Protein AF-A0A7Y2BIC7-F1 (afdb_monomer_lite)

Radius of gyration: 11.92 Å; chains: 1; bounding box: 32×19×38 Å

Sequence (65 aa):
MGEPARMLKIPEVAARLRCGAGKAYRLAREWPFTVRLGDGPRAPLRVPEDALEAYIKRGGDTWQT

Foldseek 3Di:
DDDDQDWDWLVVLCVVVVHDSVVSVVVLVVDPQWDFQDDDPPGTITHGPVVSVVCVVVVNDPPPD

Structure (mmCIF, N/CA/C/O backbone):
data_AF-A0A7Y2BIC7-F1
#
_entry.id   AF-A0A7Y2BIC7-F1
#
loop_
_atom_site.group_PDB
_atom_site.id
_atom_site.type_symbol
_atom_site.label_atom_id
_atom_site.label_alt_id
_atom_site.label_comp_id
_atom_site.label_asym_id
_atom_site.label_entity_id
_atom_site.label_seq_id
_atom_site.pdbx_PDB_ins_code
_atom_site.Cartn_x
_atom_site.Cartn_y
_atom_site.Cartn_z
_atom_site.occupancy
_atom_site.B_iso_or_equiv
_atom_site.auth_seq_id
_atom_site.auth_comp_id
_atom_site.auth_asym_id
_atom_site.auth_atom_id
_atom_site.pdbx_PDB_model_num
ATOM 1 N N . MET A 1 1 ? -17.145 4.720 -18.465 1.00 36.91 1 MET A N 1
ATOM 2 C CA . MET A 1 1 ? -15.720 4.702 -18.855 1.00 36.91 1 MET A CA 1
ATOM 3 C C . MET A 1 1 ? -14.933 4.814 -17.569 1.00 36.91 1 MET A C 1
ATOM 5 O O . MET A 1 1 ? -14.984 5.872 -16.964 1.00 36.91 1 MET A O 1
ATOM 9 N N . GLY A 1 2 ? -14.362 3.709 -17.081 1.00 48.28 2 GLY A N 1
ATOM 10 C CA . GLY A 1 2 ? -13.556 3.733 -15.858 1.00 48.28 2 GLY A CA 1
ATOM 11 C C . GLY A 1 2 ? -12.299 4.557 -16.107 1.00 48.28 2 GLY A C 1
ATOM 12 O O . GLY A 1 2 ? -11.657 4.388 -17.143 1.00 48.28 2 GLY A O 1
ATOM 13 N N . GLU A 1 3 ? -12.015 5.495 -15.214 1.00 54.56 3 GLU A N 1
ATOM 14 C CA . GLU A 1 3 ? -10.827 6.345 -15.259 1.00 54.56 3 GLU A CA 1
ATOM 15 C C . GLU A 1 3 ? -9.562 5.479 -15.418 1.00 54.56 3 GLU A C 1
ATOM 17 O O . GLU A 1 3 ? -9.503 4.371 -14.874 1.00 54.56 3 GLU A O 1
ATOM 22 N N . PRO A 1 4 ? -8.549 5.915 -16.192 1.00 54.66 4 PRO A N 1
ATOM 23 C CA . PRO A 1 4 ? -7.322 5.144 -16.330 1.00 54.66 4 PRO A CA 1
ATOM 24 C C . PRO A 1 4 ? -6.701 4.987 -14.941 1.00 54.66 4 PRO A C 1
ATOM 26 O O . PRO A 1 4 ? -6.372 5.990 -14.311 1.00 54.66 4 PRO A O 1
ATOM 29 N N . ALA A 1 5 ? -6.565 3.744 -14.464 1.00 66.19 5 ALA A N 1
ATOM 30 C CA . ALA A 1 5 ? -6.051 3.431 -13.133 1.00 66.19 5 ALA A CA 1
ATOM 31 C C . ALA A 1 5 ? -4.730 4.176 -12.883 1.00 66.19 5 ALA A C 1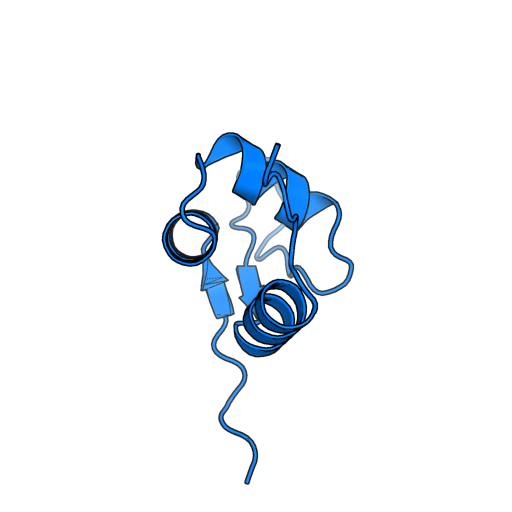
ATOM 33 O O . ALA A 1 5 ? -3.668 3.804 -13.395 1.00 66.19 5 ALA A O 1
ATOM 34 N N . ARG A 1 6 ? -4.795 5.277 -12.127 1.00 81.94 6 ARG A N 1
ATOM 35 C CA . ARG A 1 6 ? -3.651 6.157 -11.912 1.00 81.94 6 ARG A CA 1
ATOM 36 C C . ARG A 1 6 ? -2.651 5.422 -11.036 1.00 81.94 6 ARG A C 1
ATOM 38 O O . ARG A 1 6 ? -2.949 5.033 -9.918 1.00 81.94 6 ARG A O 1
ATOM 45 N N . MET A 1 7 ? -1.451 5.183 -11.544 1.00 86.81 7 MET A N 1
ATOM 46 C CA . MET A 1 7 ? -0.424 4.473 -10.787 1.00 86.81 7 MET A CA 1
ATOM 47 C C . MET A 1 7 ? 0.320 5.430 -9.853 1.00 86.81 7 MET A C 1
ATOM 49 O O . MET A 1 7 ? 1.170 6.202 -10.308 1.00 86.81 7 MET A O 1
ATOM 53 N N . LEU A 1 8 ? 0.035 5.338 -8.558 1.00 87.88 8 LEU A N 1
ATOM 54 C CA . LEU A 1 8 ? 0.642 6.139 -7.500 1.00 87.88 8 LEU A CA 1
ATOM 55 C C . LEU A 1 8 ? 1.993 5.573 -7.078 1.00 87.88 8 LEU A C 1
ATOM 57 O O . LEU A 1 8 ? 2.199 4.360 -7.012 1.00 87.88 8 LEU A O 1
ATOM 61 N N . LYS A 1 9 ? 2.930 6.462 -6.751 1.00 88.44 9 LYS A N 1
ATOM 62 C CA . LYS A 1 9 ? 4.200 6.065 -6.128 1.00 88.44 9 LYS A CA 1
ATOM 63 C C . LYS A 1 9 ? 3.995 5.826 -4.631 1.00 88.44 9 LYS A C 1
ATOM 65 O O . LYS A 1 9 ? 3.124 6.433 -4.022 1.00 88.44 9 LYS A O 1
ATOM 70 N N . ILE A 1 10 ? 4.869 5.038 -4.006 1.00 87.06 10 ILE A N 1
ATOM 71 C CA . ILE A 1 10 ? 4.888 4.839 -2.541 1.00 87.06 10 ILE A CA 1
ATOM 72 C C . ILE A 1 10 ? 4.721 6.129 -1.710 1.00 87.06 10 ILE A C 1
ATOM 74 O O . ILE A 1 10 ? 3.903 6.111 -0.794 1.00 87.06 10 ILE A O 1
ATOM 78 N N . PRO A 1 11 ? 5.415 7.254 -1.990 1.00 84.50 11 PRO A N 1
ATOM 79 C CA . PRO A 1 11 ? 5.172 8.506 -1.266 1.00 84.50 11 PRO A CA 1
ATOM 80 C C . PRO A 1 11 ? 3.744 9.058 -1.424 1.00 84.50 11 PRO A C 1
ATOM 82 O O . PRO A 1 11 ? 3.202 9.601 -0.467 1.00 84.50 11 PRO A O 1
ATOM 85 N N . GLU A 1 12 ? 3.103 8.896 -2.584 1.00 88.00 12 GLU A N 1
ATOM 86 C CA . GLU A 1 12 ? 1.703 9.306 -2.782 1.00 88.00 12 GLU A CA 1
ATOM 87 C C . GLU A 1 12 ? 0.736 8.372 -2.048 1.00 88.00 12 GLU A C 1
ATOM 89 O O . GLU A 1 12 ? -0.209 8.831 -1.410 1.00 88.00 12 GLU A O 1
ATOM 94 N N . VAL A 1 13 ? 1.011 7.064 -2.073 1.00 86.94 13 VAL A N 1
ATOM 95 C CA . VAL A 1 13 ? 0.270 6.056 -1.300 1.00 86.94 13 VAL A CA 1
ATOM 96 C C . VAL A 1 13 ? 0.339 6.377 0.195 1.00 86.94 13 VAL A C 1
ATOM 98 O O . VAL A 1 13 ? -0.679 6.358 0.880 1.00 86.94 13 VAL A O 1
ATOM 101 N N . ALA A 1 14 ? 1.526 6.727 0.697 1.00 86.62 14 ALA A N 1
ATOM 102 C CA . ALA A 1 14 ? 1.739 7.134 2.083 1.00 86.62 14 ALA A CA 1
ATOM 103 C C . ALA A 1 14 ? 0.915 8.377 2.451 1.00 86.62 14 ALA A C 1
ATOM 105 O O . ALA A 1 14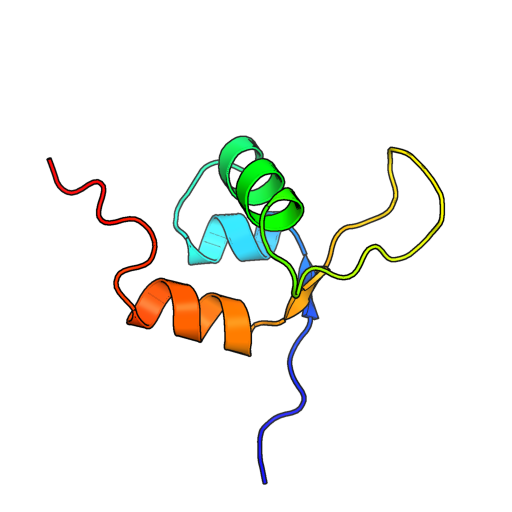 ? 0.252 8.389 3.487 1.00 86.62 14 ALA A O 1
ATOM 106 N N . ALA A 1 15 ? 0.893 9.389 1.576 1.00 87.19 15 ALA A N 1
ATOM 107 C CA . ALA A 1 15 ? 0.086 10.591 1.770 1.00 87.19 15 ALA A CA 1
ATOM 108 C C . ALA A 1 15 ? -1.422 10.281 1.809 1.00 87.19 15 ALA A C 1
ATOM 110 O O . ALA A 1 15 ? -2.132 10.799 2.670 1.00 87.19 15 ALA A O 1
ATOM 111 N N . ARG A 1 16 ? -1.907 9.395 0.928 1.00 84.69 16 ARG A N 1
ATOM 112 C CA . ARG A 1 16 ? -3.316 8.965 0.875 1.00 84.69 16 ARG A CA 1
ATOM 113 C C . ARG A 1 16 ? -3.738 8.145 2.091 1.00 84.69 16 ARG A C 1
ATOM 115 O O . ARG A 1 16 ? -4.796 8.398 2.652 1.00 84.69 16 ARG A O 1
ATOM 122 N N . LEU A 1 17 ? -2.888 7.226 2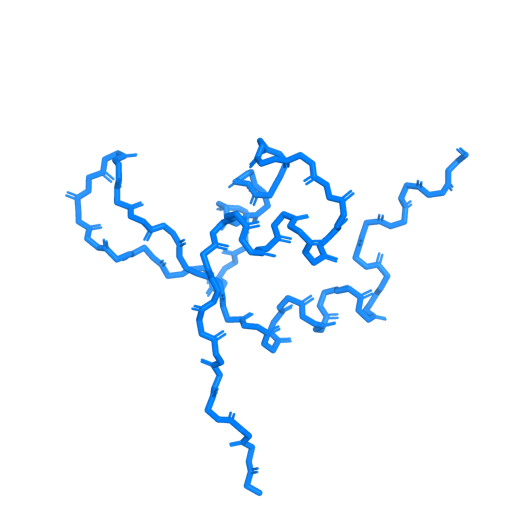.543 1.00 81.81 17 LEU A N 1
ATOM 123 C CA . LEU A 1 17 ? -3.101 6.452 3.771 1.00 81.81 17 LEU A CA 1
ATOM 124 C C . LEU A 1 17 ? -2.869 7.272 5.048 1.00 81.81 17 LEU A C 1
ATOM 126 O O . LEU A 1 17 ? -3.018 6.730 6.141 1.00 81.81 17 LEU A O 1
ATOM 130 N N . ARG A 1 18 ? -2.433 8.538 4.926 1.00 82.12 18 ARG A N 1
ATOM 131 C CA . ARG A 1 18 ? -1.921 9.359 6.035 1.00 82.12 18 ARG A CA 1
ATOM 132 C C . ARG A 1 18 ? -0.973 8.568 6.940 1.00 82.12 18 ARG A C 1
ATOM 134 O O . ARG A 1 18 ? -1.072 8.607 8.164 1.00 82.12 18 ARG A O 1
ATOM 141 N N . CYS A 1 19 ? -0.055 7.826 6.328 1.00 82.31 19 CYS A N 1
ATOM 142 C CA . CYS A 1 19 ? 0.874 6.968 7.044 1.00 82.31 19 CYS A CA 1
ATOM 143 C C . CYS A 1 19 ? 2.328 7.229 6.648 1.00 82.31 19 CYS A C 1
ATOM 145 O O . CYS A 1 19 ? 2.620 7.852 5.631 1.00 82.31 19 CYS A O 1
ATOM 147 N N . GLY A 1 20 ? 3.266 6.735 7.457 1.00 82.94 20 GLY A N 1
ATOM 148 C CA . GLY A 1 20 ? 4.690 6.824 7.162 1.00 82.94 20 GLY A CA 1
ATOM 149 C C . GLY A 1 20 ? 5.074 6.034 5.907 1.00 82.94 20 GLY A C 1
ATOM 150 O O . GLY A 1 20 ? 4.529 4.961 5.630 1.00 82.94 20 GLY A O 1
ATOM 151 N N . ALA A 1 21 ? 6.083 6.528 5.183 1.00 80.19 21 ALA A N 1
ATOM 152 C CA . ALA A 1 21 ? 6.596 5.899 3.962 1.00 80.19 21 ALA A CA 1
ATOM 153 C C . ALA A 1 21 ? 7.019 4.431 4.165 1.00 80.19 21 ALA A C 1
ATOM 155 O O . ALA A 1 21 ? 6.859 3.616 3.261 1.00 80.19 21 ALA A O 1
ATOM 156 N N . GLY A 1 22 ? 7.496 4.069 5.363 1.00 83.19 22 GLY A N 1
ATOM 157 C CA . GLY A 1 22 ? 7.839 2.687 5.707 1.00 83.19 22 GLY A CA 1
ATOM 158 C C . GLY A 1 22 ? 6.632 1.741 5.712 1.00 83.19 22 GLY A C 1
ATOM 159 O O . GLY A 1 22 ? 6.713 0.649 5.150 1.00 83.19 22 GLY A O 1
ATOM 160 N N . LYS A 1 23 ? 5.491 2.166 6.277 1.00 83.62 23 LYS A N 1
ATOM 161 C CA . LYS A 1 23 ? 4.261 1.353 6.292 1.00 83.62 23 LYS A CA 1
ATOM 162 C C . LYS A 1 23 ? 3.671 1.241 4.890 1.00 83.62 23 LYS A C 1
ATOM 164 O O . LYS A 1 23 ? 3.318 0.146 4.471 1.00 83.62 23 LYS A O 1
ATOM 169 N N . ALA A 1 24 ? 3.656 2.342 4.136 1.00 84.75 24 ALA A N 1
ATOM 170 C CA . ALA A 1 24 ? 3.214 2.339 2.742 1.00 84.75 24 ALA A CA 1
ATOM 171 C C . ALA A 1 24 ? 4.076 1.422 1.859 1.00 84.75 24 ALA A C 1
ATOM 173 O O . ALA A 1 24 ? 3.545 0.690 1.031 1.00 84.75 24 ALA A O 1
ATOM 174 N N . TYR A 1 25 ? 5.398 1.411 2.058 1.00 84.31 25 TYR A N 1
ATOM 175 C CA . TYR A 1 25 ? 6.297 0.506 1.341 1.00 84.31 25 TYR A CA 1
ATOM 176 C C . TYR A 1 25 ? 6.034 -0.965 1.686 1.00 84.31 25 TYR A C 1
ATOM 178 O O . TYR A 1 25 ? 6.022 -1.814 0.795 1.00 84.31 25 TYR A O 1
ATOM 186 N N . ARG A 1 26 ? 5.804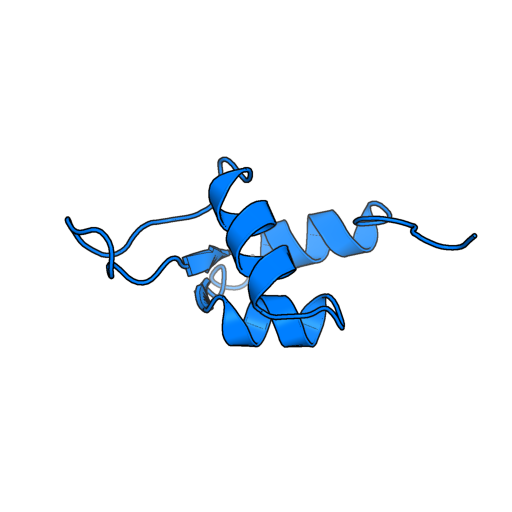 -1.267 2.971 1.00 86.50 26 ARG A N 1
ATOM 187 C CA . ARG A 1 26 ? 5.455 -2.616 3.431 1.00 86.50 26 ARG A CA 1
ATOM 188 C C . ARG A 1 26 ? 4.136 -3.084 2.809 1.00 86.50 26 ARG A C 1
ATOM 190 O O . ARG A 1 26 ? 4.132 -4.116 2.150 1.00 86.50 26 ARG A O 1
ATOM 197 N N . LEU A 1 27 ? 3.085 -2.266 2.898 1.00 84.06 27 LEU A N 1
ATOM 198 C CA . LEU A 1 27 ? 1.776 -2.536 2.294 1.00 84.06 27 LEU A CA 1
ATOM 199 C C . LEU A 1 27 ? 1.874 -2.744 0.786 1.00 84.06 27 LEU A C 1
ATOM 201 O O . LEU A 1 27 ? 1.367 -3.728 0.267 1.00 84.06 27 LEU A O 1
ATOM 205 N N . ALA A 1 28 ? 2.594 -1.874 0.079 1.00 84.50 28 ALA A N 1
ATOM 206 C CA . ALA A 1 28 ? 2.787 -2.040 -1.352 1.00 84.50 28 ALA A CA 1
ATOM 207 C C . ALA A 1 28 ? 3.527 -3.344 -1.690 1.00 84.50 28 ALA A C 1
ATOM 209 O O . ALA A 1 28 ? 3.234 -3.959 -2.706 1.00 84.50 28 ALA A O 1
ATOM 210 N N . ARG A 1 29 ? 4.458 -3.819 -0.857 1.00 83.38 29 ARG A N 1
ATOM 211 C CA . ARG A 1 29 ? 5.067 -5.144 -1.065 1.00 83.38 29 ARG A CA 1
ATOM 212 C C . ARG A 1 29 ? 4.117 -6.305 -0.775 1.00 83.38 29 ARG A C 1
ATOM 214 O O . ARG A 1 29 ? 4.299 -7.360 -1.370 1.00 83.38 29 ARG A O 1
ATOM 221 N N . GLU A 1 30 ? 3.172 -6.131 0.141 1.00 84.75 30 GLU A N 1
ATOM 222 C CA . GLU A 1 30 ? 2.172 -7.145 0.500 1.00 84.75 30 GLU A CA 1
ATOM 223 C C . GLU A 1 30 ? 0.990 -7.170 -0.482 1.00 84.75 30 GLU A C 1
ATOM 225 O O . GLU A 1 30 ? 0.332 -8.197 -0.640 1.00 84.75 30 GLU A O 1
ATOM 230 N N . TRP A 1 31 ? 0.726 -6.063 -1.179 1.00 85.56 31 TRP A N 1
ATOM 231 C CA . TRP A 1 31 ? -0.375 -5.970 -2.125 1.00 85.56 31 TRP A CA 1
ATOM 232 C C . TRP A 1 31 ? -0.083 -6.672 -3.457 1.00 85.56 31 TRP A C 1
ATOM 234 O O . TRP A 1 31 ? 0.912 -6.361 -4.117 1.00 85.56 31 TRP A O 1
ATOM 244 N N . PRO A 1 32 ? -0.996 -7.544 -3.927 1.00 82.25 32 PRO A N 1
ATOM 245 C CA . PRO A 1 32 ? -0.823 -8.284 -5.177 1.00 82.25 32 PRO A CA 1
ATOM 246 C C . PRO A 1 32 ? -0.947 -7.399 -6.427 1.00 82.25 32 PRO A C 1
ATOM 248 O O . PRO A 1 32 ? -0.501 -7.782 -7.501 1.00 82.25 32 PRO A O 1
ATOM 251 N N . PHE A 1 33 ? -1.550 -6.214 -6.298 1.00 83.12 33 PHE A N 1
ATOM 252 C CA . PHE A 1 33 ? -1.747 -5.255 -7.389 1.00 83.12 33 PHE A CA 1
ATOM 253 C C . PHE A 1 33 ? -0.590 -4.259 -7.549 1.00 83.12 33 PHE A C 1
ATOM 255 O O . PHE A 1 33 ? -0.632 -3.396 -8.427 1.00 83.12 33 PHE A O 1
ATOM 262 N N . THR A 1 34 ? 0.444 -4.344 -6.711 1.00 86.25 34 THR A N 1
ATOM 263 C CA . THR A 1 34 ? 1.615 -3.479 -6.832 1.00 86.25 34 THR A CA 1
ATOM 264 C C . THR A 1 34 ? 2.472 -3.902 -8.012 1.00 86.25 34 THR A C 1
ATOM 266 O O . THR A 1 34 ? 2.913 -5.043 -8.123 1.00 86.25 34 THR A O 1
ATOM 269 N N . VAL A 1 35 ? 2.786 -2.935 -8.863 1.00 86.75 35 VAL A N 1
ATOM 270 C CA . VAL A 1 35 ? 3.649 -3.115 -10.023 1.00 86.75 35 VAL A CA 1
ATOM 271 C C . VAL A 1 35 ? 5.034 -2.589 -9.688 1.00 86.75 35 VAL A C 1
ATOM 273 O O . VAL A 1 35 ? 5.213 -1.423 -9.331 1.00 86.75 35 VAL A O 1
ATOM 276 N N . ARG A 1 36 ? 6.045 -3.444 -9.824 1.00 85.38 36 ARG A N 1
ATOM 277 C CA . ARG A 1 36 ? 7.442 -3.024 -9.745 1.00 85.38 36 ARG A CA 1
ATOM 278 C C . ARG A 1 36 ? 7.900 -2.586 -11.130 1.00 85.38 36 ARG A C 1
ATOM 280 O O . ARG A 1 36 ? 7.942 -3.391 -12.054 1.00 85.38 36 ARG A O 1
ATOM 287 N N . LEU A 1 37 ? 8.240 -1.310 -11.277 1.00 81.56 37 LEU A N 1
ATOM 288 C CA . LEU A 1 37 ? 8.789 -0.794 -12.526 1.00 81.56 37 LEU A CA 1
ATOM 289 C C . LEU A 1 37 ? 10.309 -0.958 -12.517 1.00 81.56 37 LEU A C 1
ATOM 291 O O . LEU A 1 37 ? 11.030 -0.088 -12.033 1.00 81.56 37 LEU A O 1
ATOM 295 N N . GLY A 1 38 ? 10.776 -2.089 -13.042 1.00 79.56 38 GLY A N 1
ATOM 296 C CA . GLY A 1 38 ? 12.192 -2.402 -13.221 1.00 79.56 38 GLY A CA 1
ATOM 297 C C . GLY A 1 38 ? 12.681 -3.566 -12.363 1.00 79.56 38 GLY A C 1
ATOM 298 O O . GLY A 1 38 ? 12.005 -4.016 -11.437 1.00 79.56 38 GLY A O 1
ATOM 299 N N . ASP A 1 39 ? 13.886 -4.028 -12.676 1.00 67.75 39 ASP A N 1
ATOM 300 C CA . ASP A 1 39 ? 14.521 -5.163 -12.016 1.00 67.75 39 ASP A CA 1
ATOM 301 C C . ASP A 1 39 ? 15.645 -4.649 -11.107 1.00 67.75 39 ASP A C 1
ATOM 303 O O . ASP A 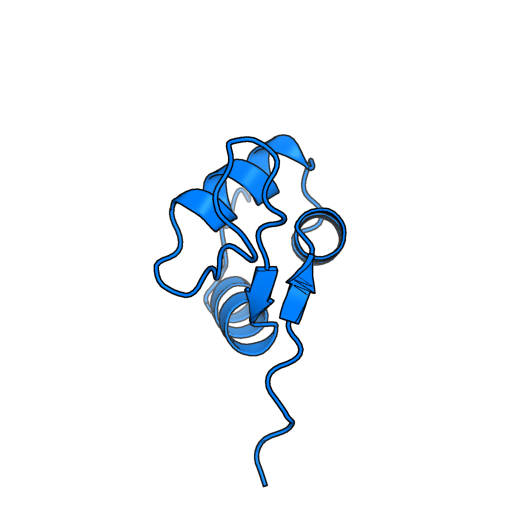1 39 ? 16.690 -4.187 -11.562 1.00 67.75 39 ASP A O 1
ATOM 307 N N . GLY A 1 40 ? 15.376 -4.582 -9.802 1.00 72.25 40 GLY A N 1
ATOM 308 C CA . GLY A 1 40 ? 16.359 -4.128 -8.822 1.00 72.25 40 GLY A CA 1
ATOM 309 C C . GLY A 1 40 ? 15.766 -3.776 -7.455 1.00 72.25 40 GLY A C 1
ATOM 310 O O . GLY A 1 40 ? 14.578 -3.465 -7.341 1.00 72.25 40 GLY A O 1
ATOM 311 N N . PRO A 1 41 ? 16.588 -3.758 -6.389 1.00 63.84 41 PRO A N 1
ATOM 312 C CA . PRO A 1 41 ? 16.141 -3.460 -5.023 1.00 63.84 41 PRO A CA 1
ATOM 313 C C . PRO A 1 41 ? 15.636 -2.018 -4.850 1.00 63.84 41 PRO A C 1
ATOM 315 O O . PRO A 1 41 ? 14.907 -1.721 -3.906 1.00 63.84 41 PRO A O 1
ATOM 318 N N . ARG A 1 42 ? 16.005 -1.123 -5.776 1.00 70.81 42 ARG A N 1
ATOM 319 C CA . ARG A 1 42 ? 15.553 0.275 -5.841 1.00 70.81 42 ARG A CA 1
ATOM 320 C C . ARG A 1 42 ? 14.467 0.514 -6.892 1.00 70.81 42 ARG A C 1
ATOM 322 O O . ARG A 1 42 ? 14.124 1.667 -7.140 1.00 70.81 42 ARG A O 1
ATOM 329 N N . ALA A 1 43 ? 13.950 -0.538 -7.529 1.00 78.94 43 ALA A N 1
ATOM 330 C CA . ALA A 1 43 ? 12.925 -0.382 -8.547 1.00 78.94 43 ALA A CA 1
ATOM 331 C C . ALA A 1 43 ? 11.678 0.290 -7.938 1.00 78.94 43 ALA A C 1
ATOM 333 O O . ALA A 1 43 ? 11.178 -0.168 -6.901 1.00 78.94 43 ALA A O 1
ATOM 334 N N . PRO A 1 44 ? 11.178 1.386 -8.536 1.00 80.50 44 PRO A N 1
ATOM 335 C CA . PRO A 1 44 ? 10.014 2.083 -8.024 1.00 80.50 44 PRO A CA 1
ATOM 336 C C . PRO A 1 44 ? 8.789 1.168 -8.042 1.00 80.50 44 PRO A C 1
ATOM 338 O O . PRO A 1 44 ? 8.367 0.669 -9.086 1.00 80.50 44 PRO A O 1
ATOM 341 N N . LEU A 1 45 ? 8.206 0.977 -6.861 1.00 86.19 45 LEU A N 1
ATOM 342 C CA . LEU A 1 45 ? 6.913 0.330 -6.701 1.00 86.19 45 LEU A CA 1
ATOM 343 C C . LEU A 1 45 ? 5.816 1.344 -7.014 1.00 86.19 45 LEU A C 1
ATOM 345 O O . LEU A 1 45 ? 5.823 2.472 -6.504 1.00 86.19 45 LEU A O 1
ATOM 349 N N . ARG A 1 46 ? 4.877 0.926 -7.854 1.00 87.50 46 ARG A N 1
ATOM 350 C CA . ARG A 1 46 ? 3.674 1.674 -8.170 1.00 87.50 46 ARG A CA 1
ATOM 351 C C . ARG A 1 46 ? 2.446 0.894 -7.768 1.00 87.50 46 ARG A C 1
ATOM 353 O O . ARG A 1 46 ? 2.363 -0.307 -7.992 1.00 87.50 46 ARG A O 1
ATOM 360 N N . VAL A 1 47 ? 1.491 1.608 -7.202 1.00 88.12 47 VAL A N 1
ATOM 361 C CA . VAL A 1 47 ? 0.231 1.050 -6.742 1.00 88.12 47 VAL A CA 1
ATOM 362 C C . VAL A 1 47 ? -0.899 1.698 -7.540 1.00 88.12 47 VAL A C 1
ATOM 364 O O . VAL A 1 47 ? -0.941 2.927 -7.603 1.00 88.12 47 VAL A O 1
ATOM 367 N N . PRO A 1 48 ? -1.798 0.929 -8.170 1.00 88.75 48 PRO A N 1
ATOM 368 C CA . PRO A 1 48 ? -3.004 1.483 -8.771 1.00 88.75 48 PRO A CA 1
ATOM 369 C C . PRO A 1 48 ? -3.852 2.210 -7.722 1.00 88.75 48 PRO A C 1
ATOM 371 O O . PRO A 1 48 ? -4.199 1.645 -6.686 1.00 88.75 48 PRO A O 1
ATOM 374 N N . GLU A 1 49 ? -4.184 3.466 -8.014 1.00 86.44 49 GLU A N 1
ATOM 375 C CA . GLU A 1 49 ? -5.010 4.338 -7.179 1.00 86.44 49 GLU A CA 1
ATOM 376 C C . GLU A 1 49 ? -6.351 3.690 -6.866 1.00 86.44 49 GLU A C 1
ATOM 378 O O . GLU A 1 49 ? -6.735 3.677 -5.710 1.00 86.44 49 GLU A O 1
ATOM 383 N N . ASP A 1 50 ? -7.003 3.065 -7.846 1.00 86.62 50 ASP A N 1
ATOM 384 C CA . ASP A 1 50 ? -8.287 2.386 -7.647 1.00 86.62 50 ASP A CA 1
ATOM 385 C C . ASP A 1 50 ? -8.211 1.287 -6.574 1.00 86.62 50 ASP A C 1
ATOM 387 O O . ASP A 1 50 ? -9.040 1.223 -5.671 1.00 86.62 50 ASP A O 1
ATOM 391 N N . ALA A 1 51 ? -7.148 0.477 -6.591 1.00 85.25 51 ALA A N 1
ATOM 392 C CA . ALA A 1 51 ? -6.951 -0.559 -5.584 1.00 85.25 51 ALA A CA 1
ATOM 393 C C . ALA A 1 51 ? -6.624 0.032 -4.203 1.00 85.25 51 ALA A C 1
ATOM 395 O O . ALA A 1 51 ? -7.055 -0.504 -3.181 1.00 85.25 51 ALA A O 1
ATOM 396 N N . LEU A 1 52 ? -5.887 1.149 -4.165 1.00 85.06 52 LEU A N 1
ATOM 397 C CA . LEU A 1 52 ? -5.631 1.897 -2.936 1.00 85.06 52 LEU A CA 1
ATOM 398 C C . LEU A 1 52 ? -6.921 2.509 -2.370 1.00 85.06 52 LEU A C 1
ATOM 400 O O . LEU A 1 52 ? -7.172 2.409 -1.173 1.00 85.06 52 LEU A O 1
ATOM 404 N N . GLU A 1 53 ? -7.738 3.127 -3.214 1.00 85.50 53 GLU A N 1
ATOM 405 C CA . GLU A 1 53 ? -9.025 3.719 -2.854 1.00 85.50 53 GLU A CA 1
ATOM 406 C C . GLU A 1 53 ? -9.985 2.636 -2.371 1.00 85.50 53 GLU A C 1
ATOM 408 O O . GLU A 1 53 ? -10.612 2.791 -1.327 1.00 85.50 53 GLU A O 1
ATOM 413 N N . ALA A 1 54 ? -10.044 1.499 -3.069 1.00 84.81 54 ALA A N 1
ATOM 414 C CA . ALA A 1 54 ? -10.801 0.330 -2.650 1.00 84.81 54 ALA A CA 1
ATOM 415 C C . ALA A 1 54 ? -10.318 -0.184 -1.290 1.00 84.81 54 ALA A C 1
ATOM 417 O O . ALA A 1 54 ? -11.147 -0.493 -0.439 1.00 84.81 54 ALA A O 1
ATOM 418 N N . TYR A 1 55 ? -9.003 -0.225 -1.048 1.00 82.50 55 TYR A N 1
ATOM 419 C CA . TYR A 1 55 ? -8.441 -0.586 0.252 1.00 82.50 55 TYR A CA 1
ATOM 420 C C . TYR A 1 55 ? -8.884 0.393 1.343 1.00 82.50 55 TYR A C 1
ATOM 422 O O . TYR A 1 55 ? -9.465 -0.038 2.333 1.00 82.50 55 TYR A O 1
ATOM 430 N N . ILE A 1 56 ? -8.697 1.701 1.142 1.00 82.19 56 ILE A N 1
ATOM 431 C CA . ILE A 1 56 ? -9.104 2.756 2.087 1.00 82.19 56 ILE A CA 1
ATOM 432 C C . ILE A 1 56 ? -10.609 2.676 2.370 1.00 82.19 56 ILE A C 1
ATOM 434 O O . ILE A 1 56 ? -11.023 2.639 3.528 1.00 82.19 56 ILE A O 1
ATOM 438 N N . LYS A 1 57 ? -11.431 2.571 1.322 1.00 82.56 57 LYS A N 1
ATOM 439 C CA . LYS A 1 57 ? -12.894 2.482 1.403 1.00 82.56 57 LYS A CA 1
ATOM 440 C C . LYS A 1 57 ? -13.368 1.217 2.112 1.00 82.56 57 LYS A C 1
ATOM 442 O O . LYS A 1 57 ? -14.387 1.249 2.793 1.00 82.56 57 LYS A O 1
ATOM 447 N N . ARG A 1 58 ? -12.622 0.115 1.997 1.00 80.56 58 ARG A N 1
ATOM 448 C CA . ARG A 1 58 ? -12.880 -1.140 2.719 1.00 80.56 58 ARG A CA 1
ATOM 449 C C . ARG A 1 58 ? -12.483 -1.067 4.201 1.00 80.56 58 ARG A C 1
ATOM 451 O O . ARG A 1 58 ? -12.573 -2.074 4.892 1.00 80.56 58 ARG A O 1
ATOM 458 N N . GLY A 1 59 ? -12.076 0.107 4.687 1.00 70.19 59 GLY A N 1
ATOM 459 C CA . GLY A 1 59 ? -11.593 0.311 6.050 1.00 70.19 59 GLY A CA 1
ATOM 460 C C . GLY A 1 59 ? -10.103 0.030 6.167 1.00 70.19 59 GLY A C 1
ATOM 461 O O . GLY A 1 59 ? -9.675 -0.534 7.167 1.00 70.19 59 GLY A O 1
ATOM 462 N N . GLY A 1 60 ? -9.352 0.369 5.115 1.00 63.56 60 GLY A N 1
ATOM 463 C CA . GLY A 1 60 ? -7.931 0.114 4.944 1.00 63.56 60 GLY A CA 1
ATOM 464 C C . GLY A 1 60 ? -7.143 0.473 6.185 1.00 63.56 60 GLY A C 1
ATOM 465 O O . GLY A 1 60 ? -6.725 1.612 6.352 1.00 63.56 60 GLY A O 1
ATOM 466 N N . ASP A 1 61 ? -6.951 -0.538 7.026 1.00 58.34 61 ASP A N 1
ATOM 467 C CA . ASP A 1 61 ? -6.251 -0.454 8.293 1.00 58.34 61 ASP A CA 1
ATOM 468 C C . ASP A 1 61 ? -6.884 0.555 9.276 1.00 58.34 61 ASP A C 1
ATOM 470 O O . ASP A 1 61 ? -6.286 1.571 9.632 1.00 58.34 61 ASP A O 1
ATOM 474 N N . THR A 1 62 ? -8.097 0.262 9.761 1.00 50.41 62 THR A N 1
ATOM 475 C CA . THR A 1 62 ? -8.626 0.810 11.022 1.00 50.41 62 THR A CA 1
ATOM 476 C C . THR A 1 62 ? -7.690 0.468 12.193 1.00 50.41 62 THR A C 1
ATOM 478 O O . THR A 1 62 ? -7.989 -0.403 13.001 1.00 50.41 62 THR A O 1
ATOM 481 N N . TRP A 1 63 ? -6.571 1.184 12.335 1.00 50.56 63 TRP A N 1
ATOM 482 C CA . TRP A 1 63 ? -5.949 1.446 13.639 1.00 50.56 63 TRP A CA 1
ATOM 483 C C . TRP A 1 63 ? -6.666 2.651 14.252 1.00 50.56 63 TRP A C 1
ATOM 485 O O . TRP A 1 63 ? -6.075 3.702 14.472 1.00 50.56 63 TRP A O 1
ATOM 495 N N . GLN A 1 64 ? -7.979 2.525 14.444 1.00 41.38 64 GLN A N 1
ATOM 496 C CA . GLN A 1 64 ? -8.653 3.263 15.502 1.00 41.38 64 GLN A CA 1
ATOM 497 C C . GLN A 1 64 ? -8.622 2.336 16.715 1.00 41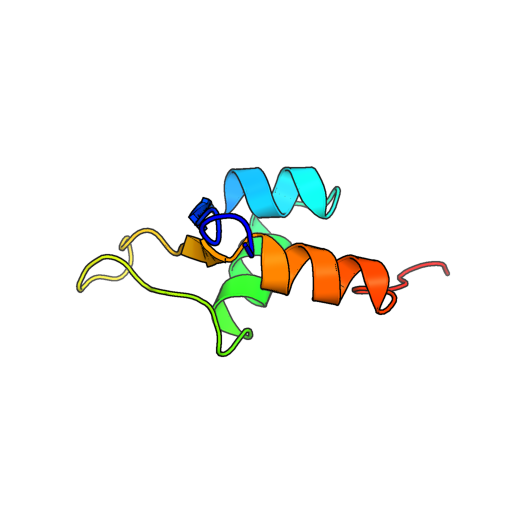.38 64 GLN A C 1
ATOM 499 O O . GLN A 1 64 ? -9.442 1.429 16.823 1.00 41.38 64 GLN A O 1
ATOM 504 N N . THR A 1 65 ? -7.616 2.516 17.564 1.00 43.72 65 THR A N 1
ATOM 505 C CA . THR A 1 65 ? -7.672 2.117 18.974 1.00 43.72 65 THR A CA 1
ATOM 506 C C . THR A 1 65 ? -7.468 3.388 19.766 1.00 43.72 65 THR A C 1
ATOM 508 O O . THR A 1 65 ? -6.410 4.014 19.520 1.00 43.72 65 THR A O 1
#

Secondary structure (DSSP, 8-state):
-PPP--EEEHHHHHHHTT--HHHHHHHHHH-TT-EE-SSSTTPPEEEEHHHHHHHHHTTTT----

pLDDT: mean 77.75, std 13.15, range [36.91, 88.75]